Protein AF-A0A7R9TDY4-F1 (afdb_monomer_lite)

Secondary structure (DSSP, 8-state):
-PPP----STTHHHHHTTPPTT--------TT--TTS-------HHHHHHHHTT---EEE--TTS--EEE-SS-EEE------SS-----PPTT-S--------

Structure (mmCIF, N/CA/C/O backbone):
data_AF-A0A7R9TDY4-F1
#
_entry.id   AF-A0A7R9TDY4-F1
#
loop_
_atom_site.group_PDB
_atom_site.id
_atom_site.type_symbol
_atom_site.label_atom_id
_atom_site.label_alt_id
_atom_site.label_comp_id
_atom_site.label_asym_id
_atom_site.label_entity_id
_atom_site.label_seq_id
_atom_site.pdbx_PDB_ins_code
_atom_site.Cartn_x
_atom_site.Cartn_y
_atom_site.Cartn_z
_atom_site.occupancy
_atom_site.B_iso_or_equiv
_atom_site.auth_seq_id
_atom_site.auth_comp_id
_atom_site.auth_asym_id
_atom_site.auth_atom_id
_atom_site.pdbx_PDB_model_num
ATOM 1 N N . MET A 1 1 ? 42.251 5.691 -6.995 1.00 40.12 1 MET A N 1
ATOM 2 C CA . MET A 1 1 ? 41.737 4.316 -6.891 1.00 40.12 1 MET A CA 1
ATOM 3 C C . MET A 1 1 ? 40.236 4.487 -6.912 1.00 40.12 1 MET A C 1
ATOM 5 O O . MET A 1 1 ? 39.779 5.177 -6.013 1.00 40.12 1 MET A O 1
ATOM 9 N N . PRO A 1 2 ? 39.531 4.107 -7.989 1.00 44.31 2 PRO A N 1
ATOM 10 C CA . PRO A 1 2 ? 38.082 4.204 -7.994 1.00 44.31 2 PRO A CA 1
ATOM 11 C C . PRO A 1 2 ? 37.519 3.127 -7.070 1.00 44.31 2 PRO A C 1
ATOM 13 O O . PRO A 1 2 ? 38.104 2.052 -6.925 1.00 44.31 2 PRO A O 1
ATOM 16 N N . ASP A 1 3 ? 36.470 3.551 -6.395 1.00 46.59 3 ASP A N 1
ATOM 17 C CA . ASP A 1 3 ? 35.839 3.016 -5.207 1.00 46.59 3 ASP A CA 1
ATOM 18 C C . ASP A 1 3 ? 35.414 1.551 -5.364 1.00 46.59 3 ASP A C 1
ATOM 20 O O . ASP A 1 3 ? 34.916 1.145 -6.410 1.00 46.59 3 ASP A O 1
ATOM 24 N N . GLU A 1 4 ? 35.659 0.759 -4.319 1.00 56.12 4 GLU A N 1
ATOM 25 C CA . GLU A 1 4 ? 35.146 -0.603 -4.194 1.00 56.12 4 GLU A CA 1
ATOM 26 C C . GLU A 1 4 ? 33.617 -0.558 -4.293 1.00 56.12 4 GLU A C 1
ATOM 28 O O . GLU A 1 4 ? 32.974 0.164 -3.529 1.00 56.12 4 GLU A O 1
ATOM 33 N N . ASP A 1 5 ? 33.054 -1.307 -5.244 1.00 57.03 5 ASP A N 1
ATOM 34 C CA . ASP A 1 5 ? 31.615 -1.501 -5.401 1.00 57.03 5 ASP A CA 1
ATOM 35 C C . ASP A 1 5 ? 31.032 -2.025 -4.080 1.00 57.03 5 ASP A C 1
ATOM 37 O O . ASP A 1 5 ? 31.159 -3.202 -3.733 1.00 57.03 5 ASP A O 1
ATOM 41 N N . VAL A 1 6 ? 30.431 -1.122 -3.304 1.00 56.97 6 VAL A N 1
ATOM 42 C CA . VAL A 1 6 ? 29.668 -1.470 -2.108 1.00 56.97 6 VAL A CA 1
ATOM 43 C C . VAL A 1 6 ? 28.426 -2.205 -2.589 1.00 56.97 6 VAL A C 1
ATOM 45 O O . VAL A 1 6 ? 27.493 -1.598 -3.109 1.00 56.97 6 VAL A O 1
ATOM 48 N N . ASP A 1 7 ? 28.443 -3.527 -2.446 1.00 56.69 7 ASP A N 1
ATOM 49 C CA . ASP A 1 7 ? 27.292 -4.378 -2.713 1.00 56.69 7 ASP A CA 1
ATOM 50 C C . ASP A 1 7 ? 26.203 -4.127 -1.660 1.00 56.69 7 ASP A C 1
ATOM 52 O O . ASP A 1 7 ? 26.153 -4.795 -0.632 1.00 56.69 7 ASP A O 1
ATOM 56 N N . ASP A 1 8 ? 25.341 -3.139 -1.900 1.00 61.62 8 ASP A N 1
ATOM 57 C CA . ASP A 1 8 ? 24.190 -2.809 -1.041 1.00 61.62 8 ASP A CA 1
ATOM 58 C C . ASP A 1 8 ? 23.038 -3.835 -1.177 1.00 61.62 8 ASP A C 1
ATOM 60 O O . ASP A 1 8 ? 21.949 -3.651 -0.644 1.00 61.62 8 ASP A O 1
ATOM 64 N N . GLY A 1 9 ? 23.234 -4.934 -1.920 1.00 60.44 9 GLY A N 1
ATOM 65 C CA . GLY A 1 9 ? 22.218 -5.973 -2.134 1.00 60.44 9 GLY A CA 1
ATOM 66 C C . GLY A 1 9 ? 21.049 -5.546 -3.035 1.00 60.44 9 GLY A C 1
ATOM 67 O O . GLY A 1 9 ? 20.240 -6.381 -3.442 1.00 60.44 9 GLY A O 1
ATOM 68 N N . THR A 1 10 ? 20.975 -4.272 -3.420 1.00 60.66 10 THR A N 1
ATOM 69 C CA . THR A 1 10 ? 19.972 -3.707 -4.337 1.00 60.66 10 THR A CA 1
ATOM 70 C C . THR A 1 10 ? 20.242 -4.027 -5.812 1.00 60.66 10 THR A C 1
ATOM 72 O O . THR A 1 10 ? 19.330 -3.938 -6.631 1.00 60.66 10 THR A O 1
ATOM 75 N N . ASP A 1 11 ? 21.457 -4.464 -6.160 1.00 73.31 11 ASP A N 1
ATOM 76 C CA . ASP A 1 11 ? 21.877 -4.783 -7.537 1.00 73.31 11 ASP A CA 1
ATOM 77 C C . ASP A 1 11 ? 21.502 -6.213 -7.992 1.00 73.31 11 ASP A C 1
ATOM 79 O O . ASP A 1 11 ? 21.918 -6.716 -9.040 1.00 73.31 11 ASP A O 1
ATOM 83 N N . TRP A 1 12 ? 20.689 -6.919 -7.204 1.00 78.88 12 TRP A N 1
ATOM 84 C CA . TRP A 1 12 ? 20.318 -8.301 -7.506 1.00 78.88 12 TRP A CA 1
ATOM 85 C C . TRP A 1 12 ? 19.577 -8.437 -8.845 1.00 78.88 12 TRP A C 1
ATOM 87 O O . TRP A 1 12 ? 19.730 -9.460 -9.517 1.00 78.88 12 TRP A O 1
ATOM 97 N N . ILE A 1 13 ? 18.796 -7.425 -9.249 1.00 79.12 13 ILE A N 1
ATOM 98 C CA . ILE A 1 13 ? 18.034 -7.435 -10.508 1.00 79.12 13 ILE A CA 1
ATOM 99 C C . ILE A 1 13 ? 18.996 -7.542 -11.691 1.00 79.12 13 ILE A C 1
ATOM 101 O O . ILE A 1 13 ? 18.822 -8.421 -12.540 1.00 79.12 13 ILE A O 1
ATOM 105 N N . THR A 1 14 ? 20.024 -6.690 -11.702 1.00 80.31 14 THR A N 1
ATOM 106 C CA . THR A 1 14 ? 21.072 -6.629 -12.724 1.00 80.31 14 THR A CA 1
ATOM 107 C C . THR A 1 14 ? 21.813 -7.957 -12.813 1.00 80.31 14 THR A C 1
ATOM 109 O O . THR A 1 14 ? 21.914 -8.539 -13.891 1.00 80.31 14 THR A O 1
ATOM 112 N N . ARG A 1 15 ? 22.249 -8.495 -11.665 1.00 76.38 15 ARG A N 1
ATOM 113 C CA . ARG A 1 15 ? 22.996 -9.762 -11.598 1.00 76.38 15 ARG A CA 1
ATOM 114 C C . ARG A 1 15 ? 22.176 -10.966 -12.034 1.00 76.38 15 ARG A C 1
ATOM 116 O O . ARG A 1 15 ? 22.685 -11.831 -12.737 1.00 76.38 15 ARG A O 1
ATOM 123 N N . THR A 1 16 ? 20.914 -11.033 -11.619 1.00 77.75 16 THR A N 1
ATOM 124 C CA . THR A 1 16 ? 20.039 -12.176 -11.927 1.00 77.75 16 THR A CA 1
ATOM 125 C C . THR A 1 16 ? 19.749 -12.272 -13.422 1.00 77.75 16 THR A C 1
ATOM 127 O O . THR A 1 16 ? 19.591 -13.370 -13.950 1.00 77.75 16 THR A O 1
ATOM 130 N N . HIS A 1 17 ? 19.698 -11.131 -14.106 1.00 75.88 17 HIS A N 1
ATOM 131 C CA . HIS A 1 17 ? 19.347 -11.053 -15.522 1.00 75.88 17 HIS A CA 1
ATOM 132 C C . HIS A 1 17 ? 20.554 -10.779 -16.433 1.00 75.88 17 HIS A C 1
ATOM 134 O O . HIS A 1 17 ? 20.356 -10.574 -17.627 1.00 75.88 17 HIS A O 1
ATOM 140 N N . ASP A 1 18 ? 21.778 -10.804 -15.885 1.00 78.88 18 ASP A N 1
ATOM 141 C CA . ASP A 1 18 ? 23.043 -10.526 -16.589 1.00 78.88 18 ASP A CA 1
ATOM 142 C C . ASP A 1 18 ? 23.012 -9.198 -17.377 1.00 78.88 18 ASP A C 1
ATOM 144 O O . ASP A 1 18 ? 23.545 -9.091 -18.482 1.00 78.88 18 ASP A O 1
ATOM 148 N N . LEU A 1 19 ? 22.340 -8.183 -16.821 1.00 81.50 19 LEU A N 1
ATOM 149 C CA . LEU A 1 19 ? 22.182 -6.873 -17.455 1.00 81.50 19 LEU A CA 1
ATOM 150 C C . LEU A 1 19 ? 23.454 -6.039 -17.284 1.00 81.50 19 LEU A C 1
ATOM 152 O O . LEU A 1 19 ? 24.093 -6.060 -16.232 1.00 81.50 19 LEU A O 1
ATOM 156 N N . LYS A 1 20 ? 23.817 -5.261 -18.302 1.00 79.69 20 LYS A N 1
ATOM 157 C CA . LYS A 1 20 ? 24.902 -4.273 -18.202 1.00 79.69 20 LYS A CA 1
ATOM 158 C C . LYS A 1 20 ? 24.361 -2.906 -17.798 1.00 79.69 20 LYS A C 1
ATOM 160 O O . LYS A 1 20 ? 23.217 -2.566 -18.087 1.00 79.69 20 LYS A O 1
ATOM 165 N N . ASP A 1 21 ? 25.217 -2.088 -17.189 1.00 75.00 21 ASP A N 1
ATOM 166 C CA . ASP A 1 21 ? 24.881 -0.694 -16.890 1.00 75.00 21 ASP A CA 1
ATOM 167 C C . ASP A 1 21 ? 24.472 0.054 -18.175 1.00 75.00 21 ASP A C 1
ATOM 169 O O . ASP A 1 21 ? 25.191 0.042 -19.180 1.00 75.00 21 ASP A O 1
ATOM 173 N N . GLY A 1 22 ? 23.279 0.654 -18.158 1.00 76.12 22 GLY A N 1
ATOM 174 C CA . GLY A 1 22 ? 22.686 1.340 -19.310 1.00 76.12 22 GLY A CA 1
ATOM 175 C C . GLY A 1 22 ? 22.078 0.437 -20.395 1.00 76.12 22 GLY A C 1
ATOM 176 O O . GLY A 1 22 ? 21.708 0.949 -21.453 1.00 76.12 22 GLY A O 1
ATOM 177 N N . GLU A 1 23 ? 21.969 -0.876 -20.173 1.00 81.12 23 GLU A N 1
ATOM 178 C CA . GLU A 1 23 ? 21.296 -1.799 -21.095 1.00 81.12 23 GLU A CA 1
ATOM 179 C C . GLU A 1 23 ? 19.767 -1.659 -21.023 1.00 81.12 23 GLU A C 1
ATOM 181 O O . GLU A 1 23 ? 19.164 -1.683 -19.950 1.00 81.12 23 GLU A O 1
ATOM 186 N N . GLU A 1 24 ? 19.119 -1.517 -22.181 1.00 81.31 24 GLU A N 1
ATOM 187 C CA . GLU A 1 24 ? 17.659 -1.485 -22.266 1.00 81.31 24 GLU A CA 1
ATOM 188 C C . GLU A 1 24 ? 17.094 -2.908 -22.156 1.00 81.31 24 GLU A C 1
ATOM 190 O O . GLU A 1 24 ? 17.365 -3.765 -22.999 1.00 81.31 24 GLU A O 1
ATOM 195 N N . ALA A 1 25 ? 16.258 -3.148 -21.147 1.00 77.88 25 ALA A N 1
ATOM 196 C CA . ALA A 1 25 ? 15.555 -4.412 -20.958 1.00 77.88 25 ALA A CA 1
ATOM 197 C C . ALA A 1 25 ? 14.047 -4.244 -21.196 1.00 77.88 25 ALA A C 1
ATOM 199 O O . ALA A 1 25 ? 13.435 -3.259 -20.783 1.00 77.88 25 ALA A O 1
ATOM 200 N N . ASN A 1 26 ? 13.428 -5.239 -21.836 1.00 80.56 26 ASN A N 1
ATOM 201 C CA . ASN A 1 26 ? 11.977 -5.285 -22.003 1.00 80.56 26 ASN A CA 1
ATOM 202 C C . ASN A 1 26 ? 11.332 -6.051 -20.848 1.00 80.56 26 ASN A C 1
ATOM 204 O O . ASN A 1 26 ? 11.658 -7.211 -20.605 1.00 80.56 26 ASN A O 1
ATOM 208 N N . LEU A 1 27 ? 10.352 -5.427 -20.196 1.00 78.25 27 LEU A N 1
ATOM 209 C CA . LEU A 1 27 ? 9.516 -6.091 -19.202 1.00 78.25 27 LEU A CA 1
ATOM 210 C C . LEU A 1 27 ? 8.429 -6.901 -19.915 1.00 78.25 27 LEU A C 1
ATOM 212 O O . LEU A 1 27 ? 7.578 -6.344 -20.612 1.00 78.25 27 LEU A O 1
ATOM 216 N N . VAL A 1 28 ? 8.457 -8.221 -19.733 1.00 79.81 28 VAL A N 1
ATOM 217 C CA . VAL A 1 28 ? 7.438 -9.141 -20.247 1.00 79.81 28 VAL A CA 1
ATOM 218 C C . VAL A 1 28 ? 6.700 -9.788 -19.086 1.00 79.81 28 VAL A C 1
ATOM 220 O O . VAL A 1 28 ? 7.307 -10.247 -18.123 1.00 79.81 28 VAL A O 1
ATOM 223 N N . LEU A 1 29 ? 5.373 -9.820 -19.174 1.00 75.50 29 LEU A N 1
ATOM 224 C CA . LEU A 1 29 ? 4.553 -10.501 -18.181 1.00 75.50 29 LEU A CA 1
ATOM 225 C C . LEU A 1 29 ? 4.635 -12.010 -18.426 1.00 75.50 29 LEU A C 1
ATOM 227 O O . LEU A 1 29 ? 4.444 -12.472 -19.554 1.00 75.50 29 LEU A O 1
ATOM 231 N N . GLY A 1 30 ? 4.923 -12.772 -17.371 1.00 74.81 30 GLY A N 1
ATOM 232 C CA . GLY A 1 30 ? 4.865 -14.230 -17.414 1.00 74.81 30 GLY A CA 1
ATOM 233 C C . GLY A 1 30 ? 3.449 -14.717 -17.730 1.00 74.81 30 GLY A C 1
ATOM 234 O O . GLY A 1 30 ? 2.467 -14.031 -17.455 1.00 74.81 30 GLY A O 1
ATOM 2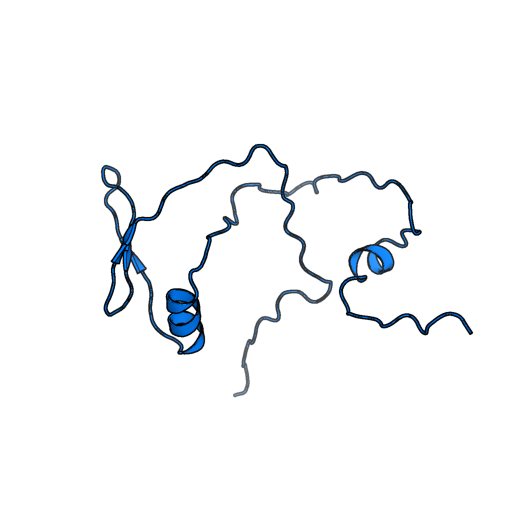35 N N . ALA A 1 31 ? 3.329 -15.921 -18.291 1.00 71.69 31 ALA A N 1
ATOM 236 C CA . ALA A 1 31 ? 2.054 -16.465 -18.770 1.00 71.69 31 ALA A CA 1
ATOM 237 C C . ALA A 1 31 ? 0.959 -16.620 -17.687 1.00 71.69 31 ALA A C 1
ATOM 239 O O . ALA A 1 31 ? -0.197 -16.828 -18.038 1.00 71.69 31 ALA A O 1
ATOM 240 N N . GLY A 1 32 ? 1.314 -16.519 -16.402 1.00 69.31 32 GLY A N 1
ATOM 241 C CA . GLY A 1 32 ? 0.395 -16.576 -15.261 1.00 69.31 32 GLY A CA 1
ATOM 242 C C . GLY A 1 32 ? 0.367 -15.305 -14.411 1.00 69.31 32 GLY A C 1
ATOM 243 O O . GLY A 1 32 ? 0.040 -15.388 -13.238 1.00 69.31 32 GLY A O 1
ATOM 244 N N . PHE A 1 33 ? 0.771 -14.150 -14.948 1.00 68.81 33 PHE A N 1
ATOM 245 C CA . PHE A 1 33 ? 0.767 -12.908 -14.175 1.00 68.81 33 PHE A CA 1
ATOM 246 C C . PHE A 1 33 ? -0.661 -12.397 -13.925 1.00 68.81 33 PHE A C 1
ATOM 248 O O . PHE A 1 33 ? -1.350 -11.997 -14.869 1.00 68.81 33 PHE A O 1
ATOM 255 N N . GLU A 1 34 ? -1.067 -12.346 -12.656 1.00 67.12 34 GLU A N 1
ATOM 256 C CA . GLU A 1 34 ? -2.326 -11.746 -12.206 1.00 67.12 34 GLU A CA 1
ATOM 257 C C . GLU A 1 34 ? -2.055 -10.378 -11.561 1.00 67.12 34 GLU A C 1
ATOM 259 O O . GLU A 1 34 ? -1.182 -10.228 -10.711 1.00 67.12 34 GLU A O 1
ATOM 264 N N . ARG A 1 35 ? -2.776 -9.338 -12.000 1.00 64.31 35 ARG A N 1
ATOM 265 C CA . ARG A 1 35 ? -2.525 -7.940 -11.586 1.00 64.31 35 ARG A CA 1
ATOM 266 C C . ARG A 1 35 ? -3.092 -7.564 -10.218 1.00 64.31 35 ARG A C 1
ATOM 268 O O . ARG A 1 35 ? -2.812 -6.466 -9.753 1.00 64.31 35 ARG A O 1
ATOM 275 N N . GLU A 1 36 ? -3.921 -8.415 -9.626 1.00 65.31 36 GLU A N 1
ATOM 276 C CA . GLU A 1 36 ? -4.842 -8.025 -8.550 1.00 65.31 36 GLU A CA 1
ATOM 277 C C . GLU A 1 36 ? -4.593 -8.776 -7.235 1.00 65.31 36 GLU A C 1
ATOM 279 O O . GLU A 1 36 ? -5.404 -8.691 -6.320 1.00 65.31 36 GLU A O 1
ATOM 284 N N . GLU A 1 37 ? -3.478 -9.499 -7.119 1.00 69.75 37 GLU A N 1
ATOM 285 C CA . GLU A 1 37 ? -3.182 -10.284 -5.914 1.00 69.75 37 GLU A CA 1
ATOM 286 C C . GLU A 1 37 ? -2.625 -9.426 -4.764 1.00 69.75 37 GLU A C 1
ATOM 288 O O . GLU A 1 37 ? -2.832 -9.742 -3.595 1.00 69.75 37 GLU A O 1
ATOM 293 N N . VAL A 1 38 ? -1.955 -8.311 -5.082 1.00 76.62 38 VAL A N 1
ATOM 294 C CA . VAL A 1 38 ? -1.263 -7.470 -4.095 1.00 76.62 38 VAL A CA 1
ATOM 295 C C . VAL A 1 38 ? -1.598 -5.996 -4.309 1.00 76.62 38 VAL A C 1
ATOM 297 O O . VAL A 1 38 ? -1.454 -5.466 -5.411 1.00 76.62 38 VAL A O 1
ATOM 300 N N . GLU A 1 39 ? -1.986 -5.309 -3.234 1.00 82.12 39 GLU A N 1
ATOM 301 C CA . GLU A 1 39 ? -2.166 -3.855 -3.208 1.00 82.12 39 GLU A CA 1
ATOM 302 C C . GLU A 1 39 ? -1.188 -3.209 -2.220 1.00 82.12 39 GLU A C 1
ATOM 304 O O . GLU A 1 39 ? -0.894 -3.752 -1.156 1.00 82.12 39 GLU A O 1
ATOM 309 N N . LEU A 1 40 ? -0.677 -2.028 -2.575 1.00 86.44 40 LEU A N 1
ATOM 310 C CA . LEU A 1 40 ? 0.188 -1.242 -1.699 1.00 86.44 40 LEU A CA 1
ATOM 311 C C . LEU A 1 40 ? -0.646 -0.310 -0.829 1.00 86.44 40 LEU A C 1
ATOM 313 O O . LEU A 1 40 ? -1.537 0.387 -1.318 1.00 86.44 40 LEU A O 1
ATOM 317 N N . MET A 1 41 ? -0.297 -0.250 0.452 1.00 88.31 41 MET A N 1
ATOM 318 C CA . MET A 1 41 ? -0.903 0.656 1.416 1.00 88.31 41 MET A CA 1
ATOM 319 C C . MET A 1 41 ? 0.159 1.566 2.017 1.00 88.31 41 MET A C 1
ATOM 321 O O . MET A 1 41 ? 1.218 1.109 2.441 1.00 88.31 41 MET A O 1
ATOM 325 N N . GLU A 1 42 ? -0.138 2.862 2.070 1.00 89.50 42 GLU A N 1
ATOM 326 C CA . GLU A 1 42 ? 0.669 3.801 2.839 1.00 89.50 42 GLU A CA 1
ATOM 327 C C . GLU A 1 42 ? 0.491 3.516 4.330 1.00 89.50 42 GLU A C 1
ATOM 329 O O . GLU A 1 42 ? -0.635 3.455 4.830 1.00 89.50 42 GLU A O 1
ATOM 334 N N . LEU A 1 43 ? 1.610 3.357 5.033 1.00 89.44 43 LEU A N 1
ATOM 335 C CA . LEU A 1 43 ? 1.619 3.023 6.444 1.00 89.44 43 LEU A CA 1
ATOM 336 C C . LEU A 1 43 ? 2.265 4.161 7.260 1.00 89.44 43 LEU A C 1
ATOM 338 O O . LEU A 1 43 ? 3.483 4.343 7.213 1.00 89.44 43 LEU A O 1
ATOM 342 N N . PRO A 1 44 ? 1.470 4.947 8.005 1.00 89.50 44 PRO A N 1
ATOM 343 C CA . PRO A 1 44 ? 1.962 5.937 8.952 1.00 89.50 44 PRO A CA 1
ATOM 344 C C . PRO A 1 44 ? 2.877 5.319 10.026 1.00 89.50 44 PRO A C 1
ATOM 346 O O . PRO A 1 44 ? 2.664 4.166 10.413 1.00 89.50 44 PRO A O 1
ATOM 349 N N . PRO A 1 45 ? 3.831 6.083 10.592 1.00 90.12 45 PRO A N 1
ATOM 350 C CA . PRO A 1 45 ? 4.766 5.580 11.604 1.00 90.12 45 PRO A CA 1
ATOM 351 C C . PRO A 1 45 ? 4.087 4.958 12.828 1.00 90.12 45 PRO A C 1
ATOM 353 O O . PRO A 1 45 ? 4.592 4.003 13.408 1.00 90.12 45 PRO A O 1
ATOM 356 N N . GLU A 1 46 ? 2.926 5.473 13.230 1.00 88.94 46 GLU A N 1
ATOM 357 C CA . GLU A 1 46 ? 2.184 4.913 14.355 1.00 88.94 46 GLU A CA 1
ATOM 358 C C . GLU A 1 46 ? 1.520 3.567 14.044 1.00 88.94 46 GLU A C 1
ATOM 360 O O . GLU A 1 46 ? 1.302 2.786 14.964 1.00 88.94 46 GLU A O 1
ATOM 365 N N . LEU A 1 47 ? 1.195 3.296 12.776 1.00 89.25 47 LEU A N 1
ATOM 366 C CA . LEU A 1 47 ? 0.716 1.984 12.343 1.00 89.25 47 LEU A CA 1
ATOM 367 C C . LEU A 1 47 ? 1.887 1.010 12.184 1.00 89.25 47 LEU A C 1
ATOM 369 O O . LEU A 1 47 ? 1.728 -0.165 12.501 1.00 89.25 47 LEU A O 1
ATOM 373 N N . LEU A 1 48 ? 3.067 1.503 11.788 1.00 90.00 48 LEU A N 1
ATOM 374 C CA . LEU A 1 48 ? 4.292 0.699 11.736 1.00 90.00 48 LEU A CA 1
ATOM 375 C C . LEU A 1 48 ? 4.648 0.150 13.112 1.00 90.00 48 LEU A C 1
ATOM 377 O O . LEU A 1 48 ? 4.796 -1.056 13.261 1.00 90.00 48 LEU A O 1
ATOM 381 N N . ALA A 1 49 ? 4.665 1.024 14.120 1.00 89.50 49 ALA A N 1
ATOM 382 C CA . ALA A 1 49 ? 4.937 0.627 15.496 1.00 89.50 49 ALA A CA 1
ATOM 383 C C . ALA A 1 49 ? 3.956 -0.449 15.994 1.00 89.50 49 ALA A C 1
ATOM 385 O O . ALA A 1 49 ? 4.362 -1.380 16.676 1.00 89.50 49 ALA A O 1
ATOM 386 N N . VAL A 1 50 ? 2.672 -0.368 15.615 1.00 88.25 50 VAL A N 1
ATOM 387 C CA . VAL A 1 50 ? 1.681 -1.396 15.976 1.00 88.25 50 VAL A CA 1
ATOM 388 C C . VAL A 1 50 ? 2.019 -2.743 15.337 1.00 88.25 50 VAL A C 1
ATOM 390 O O . VAL A 1 50 ? 1.919 -3.752 16.026 1.00 88.25 50 VAL A O 1
ATOM 393 N N . ILE A 1 51 ? 2.434 -2.780 14.066 1.00 88.81 51 ILE A N 1
ATOM 394 C CA . ILE A 1 51 ? 2.856 -4.028 13.405 1.00 88.81 51 ILE A CA 1
ATOM 395 C C . ILE A 1 51 ? 4.107 -4.597 14.079 1.00 88.81 51 ILE A C 1
ATOM 397 O O . ILE A 1 51 ? 4.139 -5.781 14.403 1.00 88.81 51 ILE A O 1
ATOM 401 N N . GLU A 1 52 ? 5.118 -3.759 14.309 1.00 90.25 52 GLU A N 1
ATOM 402 C CA . GLU A 1 52 ? 6.394 -4.168 14.910 1.00 90.25 52 GLU A CA 1
ATOM 403 C C . GLU A 1 52 ? 6.222 -4.694 16.344 1.00 90.25 52 GLU A C 1
ATOM 405 O O . GLU A 1 52 ? 6.929 -5.607 16.765 1.00 90.25 52 GLU A O 1
ATOM 410 N N . GLU A 1 53 ? 5.253 -4.162 17.091 1.00 90.75 53 GLU A N 1
ATOM 411 C CA . GLU A 1 53 ? 4.881 -4.642 18.427 1.00 90.75 53 GLU A CA 1
ATOM 412 C C . GLU A 1 53 ? 4.025 -5.928 18.402 1.00 90.75 53 GLU A C 1
ATOM 414 O O . GLU A 1 53 ? 3.686 -6.457 19.464 1.00 90.75 53 GLU A O 1
ATOM 419 N N . GLY A 1 54 ? 3.658 -6.437 17.219 1.00 87.06 54 GLY A N 1
ATOM 420 C CA . GLY A 1 54 ? 2.778 -7.601 17.055 1.00 87.06 54 GLY A CA 1
ATOM 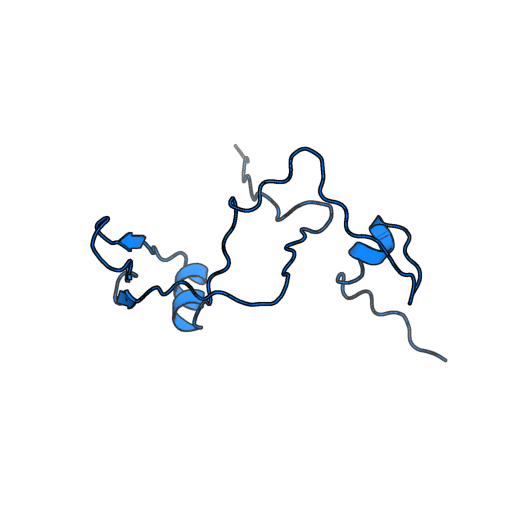421 C C . GLY A 1 54 ? 1.303 -7.298 17.345 1.00 87.06 54 GLY A C 1
ATOM 422 O O . GLY A 1 54 ? 0.539 -8.179 17.741 1.00 87.06 54 GLY A O 1
ATOM 423 N N . GLY A 1 55 ? 0.899 -6.037 17.214 1.00 85.06 55 GLY A N 1
ATOM 424 C CA . GLY A 1 55 ? -0.464 -5.581 17.442 1.00 85.06 55 GLY A CA 1
ATOM 425 C C . GLY A 1 55 ? -1.422 -5.952 16.308 1.00 85.06 55 GLY A C 1
ATOM 426 O O . GLY A 1 55 ? -1.072 -5.974 15.132 1.00 85.06 55 GLY A O 1
ATOM 427 N N . GLU A 1 56 ? -2.680 -6.201 16.668 1.00 88.12 56 GLU A N 1
ATOM 428 C CA . GLU A 1 56 ? -3.722 -6.558 15.706 1.00 88.12 56 GLU A CA 1
ATOM 429 C C . GLU A 1 56 ? -4.315 -5.329 15.006 1.00 88.12 56 GLU A C 1
ATOM 431 O O . GLU A 1 56 ? -4.609 -4.295 15.625 1.00 88.12 56 GLU A O 1
ATOM 436 N N . MET A 1 57 ? -4.573 -5.483 13.707 1.00 89.06 57 MET A N 1
ATOM 437 C CA . MET A 1 57 ? -5.290 -4.509 12.893 1.00 89.06 57 MET A CA 1
ATOM 438 C C . MET A 1 57 ? -6.330 -5.209 12.030 1.00 89.06 57 MET A C 1
ATOM 440 O O . MET A 1 57 ? -6.096 -6.301 11.518 1.00 89.06 57 MET A O 1
ATOM 444 N N . ALA A 1 58 ? -7.487 -4.577 11.861 1.00 90.88 58 ALA A N 1
ATOM 445 C CA . ALA A 1 58 ? -8.588 -5.154 11.106 1.00 90.88 58 ALA A CA 1
ATOM 446 C C . ALA A 1 58 ? -9.240 -4.119 10.196 1.00 90.88 58 ALA A C 1
ATOM 448 O O . ALA A 1 58 ? -9.598 -3.025 10.642 1.00 90.88 58 ALA A O 1
ATOM 449 N N . PHE A 1 59 ? -9.462 -4.505 8.941 1.00 91.06 59 PHE A N 1
ATOM 450 C CA . PHE A 1 59 ? -10.345 -3.772 8.045 1.00 91.06 59 PHE A CA 1
ATOM 451 C C . PHE A 1 59 ? -11.799 -4.024 8.431 1.00 91.06 59 PHE A C 1
ATOM 453 O O . PHE A 1 59 ? -12.220 -5.165 8.632 1.00 91.06 59 PHE A O 1
ATOM 460 N N . LYS A 1 60 ? -12.573 -2.949 8.543 1.00 91.12 60 LYS A N 1
ATOM 461 C CA . LYS A 1 60 ? -14.004 -2.989 8.837 1.00 91.12 60 LYS A CA 1
ATOM 462 C C . LYS A 1 60 ? -14.736 -2.108 7.837 1.00 91.12 60 LYS A C 1
ATOM 464 O O . LYS A 1 60 ? -14.277 -1.016 7.530 1.00 91.12 60 LYS A O 1
ATOM 469 N N . GLY A 1 61 ? -15.874 -2.576 7.351 1.00 87.50 61 GLY A N 1
ATOM 470 C CA . GLY A 1 61 ? -16.730 -1.828 6.437 1.00 87.50 61 GLY A CA 1
ATOM 471 C C . GLY A 1 61 ? -17.802 -2.736 5.850 1.00 87.50 61 GLY A C 1
ATOM 472 O O . GLY A 1 61 ? -17.549 -3.920 5.610 1.00 87.50 61 GLY A O 1
ATOM 473 N N . ALA A 1 62 ? -19.006 -2.202 5.670 1.00 86.19 62 ALA A N 1
ATOM 474 C CA . ALA A 1 62 ? -20.054 -2.855 4.894 1.00 86.19 62 ALA A CA 1
ATOM 475 C C . ALA A 1 62 ? -19.831 -2.632 3.379 1.00 86.19 62 ALA A C 1
ATOM 477 O O . ALA A 1 62 ? -19.091 -1.725 3.005 1.00 86.19 62 ALA A O 1
ATOM 478 N N . PRO A 1 63 ? -20.4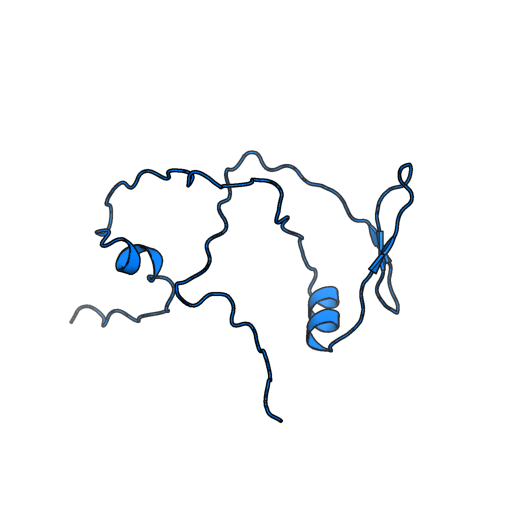65 -3.419 2.486 1.00 83.56 63 PRO A N 1
ATOM 479 C CA . PRO A 1 63 ? -20.333 -3.248 1.030 1.00 83.56 63 PRO A CA 1
ATOM 480 C C . PRO A 1 63 ? -20.723 -1.853 0.513 1.00 83.56 63 PRO A C 1
ATOM 482 O O . PRO A 1 63 ? -20.308 -1.450 -0.571 1.00 83.56 63 PRO A O 1
ATOM 485 N N . ASP A 1 64 ? -21.561 -1.151 1.268 1.00 85.31 64 ASP A N 1
ATOM 486 C CA . ASP A 1 64 ? -22.102 0.178 1.003 1.00 85.31 64 ASP A CA 1
ATOM 487 C C . ASP A 1 64 ? -21.462 1.288 1.859 1.00 85.31 64 ASP A C 1
ATOM 489 O O . ASP A 1 64 ? -21.853 2.451 1.748 1.00 85.31 64 ASP A O 1
ATOM 493 N N . GLU A 1 65 ? -20.460 0.954 2.674 1.00 85.06 65 GLU A N 1
ATOM 494 C CA . GLU A 1 65 ? -19.738 1.892 3.536 1.00 85.06 65 GLU A CA 1
ATOM 495 C C . GLU A 1 65 ? -18.261 2.010 3.130 1.00 85.06 65 GLU A C 1
ATOM 497 O O . GLU A 1 65 ? -17.683 1.123 2.502 1.00 85.06 65 GLU A O 1
ATOM 502 N N . GLU A 1 66 ? -17.622 3.123 3.500 1.00 83.50 66 GLU A N 1
ATOM 503 C CA . GLU A 1 66 ? -16.173 3.264 3.340 1.00 83.50 66 GLU A CA 1
ATOM 504 C C . GLU A 1 66 ? -15.440 2.315 4.296 1.00 83.50 66 GLU A C 1
ATOM 506 O O . GLU A 1 66 ? -15.746 2.244 5.489 1.00 83.50 66 GLU A O 1
ATOM 511 N N . ALA A 1 67 ? -14.439 1.604 3.776 1.00 89.69 67 ALA A N 1
ATOM 512 C CA . ALA A 1 67 ? -13.594 0.748 4.592 1.00 89.69 67 ALA A CA 1
ATOM 513 C C . ALA A 1 67 ? -12.729 1.587 5.546 1.00 89.69 67 ALA A C 1
ATOM 515 O O . ALA A 1 67 ? -12.121 2.593 5.169 1.00 89.69 67 ALA A O 1
ATOM 516 N N . VAL A 1 68 ? -12.631 1.132 6.790 1.00 92.19 68 VAL A N 1
ATOM 517 C CA . VAL A 1 68 ? -11.764 1.705 7.817 1.00 92.19 68 VAL A CA 1
ATOM 518 C C . VAL A 1 68 ? -10.797 0.653 8.339 1.00 92.19 68 VAL A C 1
ATOM 520 O O . VAL A 1 68 ? -11.141 -0.521 8.465 1.00 92.19 68 VAL A O 1
ATOM 523 N N . LEU A 1 69 ? -9.585 1.078 8.671 1.00 91.69 69 LEU A N 1
ATOM 524 C CA . LEU A 1 69 ? -8.594 0.260 9.351 1.00 91.69 69 LEU A CA 1
ATOM 525 C C . LEU A 1 69 ? -8.655 0.573 10.845 1.00 91.69 69 LEU A C 1
ATOM 527 O O . LEU A 1 69 ? -8.409 1.703 11.271 1.00 91.69 69 LEU A O 1
ATOM 531 N N . CYS A 1 70 ? -9.005 -0.418 11.654 1.00 91.44 70 CYS A N 1
ATOM 532 C CA . CYS A 1 70 ? -9.039 -0.290 13.104 1.00 91.44 70 CYS A CA 1
ATOM 533 C C . CYS A 1 70 ? -7.815 -0.961 13.720 1.00 91.44 70 CYS A C 1
ATOM 535 O O . CYS A 1 70 ? -7.565 -2.136 13.464 1.00 91.44 70 CYS A O 1
ATOM 537 N N . THR A 1 71 ? -7.125 -0.239 14.595 1.00 89.69 71 THR A N 1
ATOM 538 C CA . THR A 1 71 ? -6.209 -0.821 15.583 1.00 89.69 71 THR A CA 1
ATOM 539 C C . THR A 1 71 ? -6.949 -0.997 16.912 1.00 89.69 71 THR A C 1
ATOM 541 O O . THR A 1 71 ? -8.149 -0.714 17.005 1.00 89.69 71 THR A O 1
ATOM 544 N N . ARG A 1 72 ? -6.252 -1.433 17.969 1.00 87.50 72 ARG A N 1
ATOM 545 C CA . ARG A 1 72 ? -6.832 -1.535 19.320 1.00 87.50 72 ARG A CA 1
ATOM 546 C C . ARG A 1 72 ? -7.436 -0.214 19.814 1.00 87.50 72 ARG A C 1
ATOM 548 O O . ARG A 1 72 ? -8.480 -0.224 20.458 1.00 87.50 72 ARG A O 1
ATOM 555 N N . ASP A 1 73 ? -6.784 0.903 19.495 1.00 85.94 73 ASP A N 1
ATOM 556 C CA . ASP A 1 73 ? -7.052 2.198 20.130 1.00 85.94 73 ASP A CA 1
ATOM 557 C C . ASP A 1 73 ? -7.459 3.304 19.133 1.00 85.94 73 ASP A C 1
ATOM 559 O O . ASP A 1 73 ? -7.890 4.383 19.549 1.00 85.94 73 ASP A O 1
ATOM 563 N N . LYS A 1 74 ? -7.330 3.078 17.816 1.00 87.81 74 LYS A N 1
ATOM 564 C CA . LYS A 1 74 ? -7.581 4.091 16.775 1.00 87.81 74 LYS A CA 1
ATOM 565 C C . LYS A 1 74 ? -8.292 3.511 15.554 1.00 87.81 74 LYS A C 1
ATOM 567 O O . LYS A 1 74 ? -8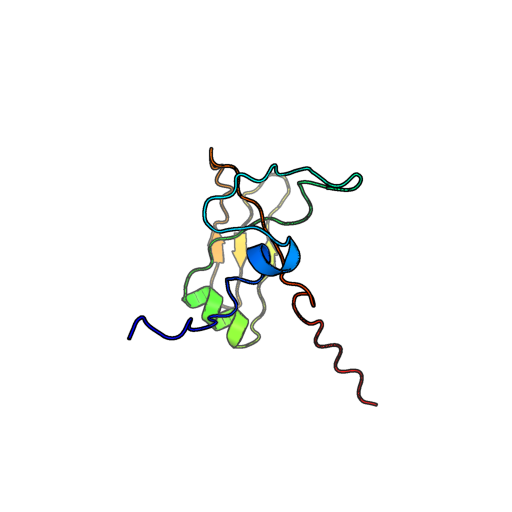.258 2.315 15.291 1.00 87.81 74 LYS A O 1
ATOM 572 N N . THR A 1 75 ? -8.953 4.384 14.798 1.00 91.56 75 THR A N 1
ATOM 573 C CA . THR A 1 75 ? -9.617 4.048 13.531 1.00 91.56 75 THR A CA 1
ATOM 574 C C . THR A 1 75 ? -9.162 5.020 12.453 1.00 91.56 75 THR A C 1
ATOM 576 O O . THR A 1 75 ? -9.180 6.232 12.665 1.00 91.56 75 THR A O 1
ATOM 579 N N . TYR A 1 76 ? -8.756 4.474 11.313 1.00 89.94 76 TYR A N 1
ATOM 580 C CA . TYR A 1 76 ? -8.194 5.187 10.174 1.00 89.94 76 TYR A CA 1
ATOM 581 C C . TYR A 1 76 ? -9.109 4.996 8.969 1.00 89.94 76 TYR A C 1
ATOM 583 O O . TYR A 1 76 ? -9.532 3.880 8.681 1.00 89.94 76 TYR A O 1
ATOM 591 N N . ALA A 1 77 ? -9.422 6.079 8.262 1.00 89.44 77 ALA A N 1
ATOM 592 C CA . ALA A 1 77 ? -10.142 5.984 6.998 1.00 89.44 77 ALA A CA 1
ATOM 593 C C . ALA A 1 77 ? -9.199 5.451 5.914 1.00 89.44 77 ALA A C 1
ATOM 595 O O . ALA A 1 77 ? -8.080 5.948 5.777 1.00 89.44 77 ALA A O 1
ATOM 596 N N . VAL A 1 78 ? -9.650 4.461 5.145 1.00 89.81 78 VAL A N 1
ATOM 597 C CA . VAL A 1 78 ? -8.867 3.874 4.055 1.00 89.81 78 VAL A CA 1
ATOM 598 C C . VAL A 1 78 ? -9.409 4.417 2.745 1.00 89.81 78 VAL A C 1
ATOM 600 O O . VAL A 1 78 ? -10.606 4.349 2.479 1.00 89.81 78 VAL A O 1
ATOM 603 N N . LYS A 1 79 ? -8.524 4.958 1.909 1.00 88.31 79 LYS A N 1
ATOM 604 C CA . LYS A 1 79 ? -8.899 5.509 0.609 1.00 88.31 79 LYS A CA 1
ATOM 605 C C . LYS A 1 79 ? -8.051 4.888 -0.485 1.00 88.31 79 LYS A C 1
ATOM 607 O O . LYS A 1 79 ? -6.827 4.959 -0.439 1.00 88.31 79 LYS A O 1
ATOM 612 N N . ARG A 1 80 ? -8.714 4.357 -1.512 1.00 86.38 80 ARG A N 1
ATOM 613 C CA . ARG A 1 80 ? -8.043 3.921 -2.737 1.00 86.38 80 ARG A CA 1
ATOM 614 C C . ARG A 1 80 ? -7.560 5.148 -3.508 1.00 86.38 80 ARG A C 1
ATOM 616 O O . ARG A 1 80 ? -8.337 6.065 -3.783 1.00 86.38 80 ARG A O 1
ATOM 623 N N . VAL A 1 81 ? -6.277 5.160 -3.845 1.00 86.62 81 VAL A N 1
ATOM 624 C CA . VAL A 1 81 ? -5.656 6.203 -4.662 1.00 86.62 81 VAL A CA 1
ATOM 625 C C . VAL A 1 81 ? -5.126 5.551 -5.927 1.00 86.62 81 VAL A C 1
ATOM 627 O O . VAL A 1 81 ? -4.376 4.583 -5.865 1.00 86.62 81 VAL A O 1
ATOM 630 N N . GLU A 1 82 ? -5.526 6.077 -7.079 1.00 83.31 82 GLU A N 1
ATOM 631 C CA . GLU A 1 82 ? -5.017 5.627 -8.370 1.00 83.31 82 GLU A CA 1
ATOM 632 C C . GLU A 1 82 ? -3.801 6.468 -8.760 1.00 83.31 82 GLU A C 1
ATOM 634 O O . GLU A 1 82 ? -3.814 7.697 -8.647 1.00 83.31 82 GLU A O 1
ATOM 639 N N . THR A 1 83 ? -2.746 5.810 -9.231 1.00 80.94 83 THR A N 1
ATOM 640 C CA . THR A 1 83 ? -1.560 6.477 -9.772 1.00 80.94 83 THR A CA 1
ATOM 641 C C . THR A 1 83 ? -1.512 6.269 -11.285 1.00 80.94 83 THR A C 1
ATOM 643 O O . THR A 1 83 ? -1.930 5.238 -11.803 1.00 80.94 83 THR A O 1
ATOM 646 N N . SER A 1 84 ? -1.025 7.265 -12.031 1.00 81.88 84 SER A N 1
ATOM 647 C CA . SER A 1 84 ? -0.859 7.146 -13.492 1.00 81.88 84 SER A CA 1
ATOM 648 C C . SER A 1 84 ? 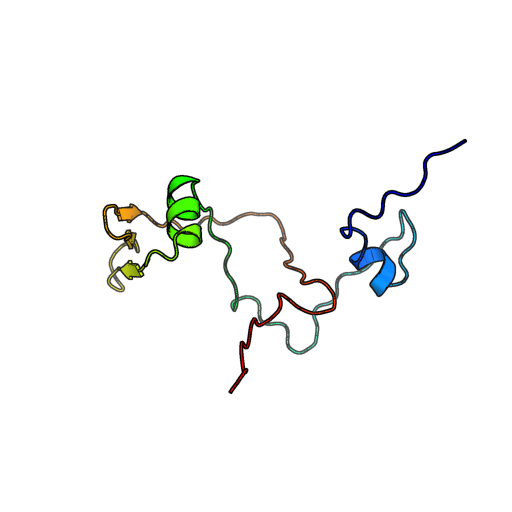0.445 6.446 -13.893 1.00 81.88 84 SER A C 1
ATOM 650 O O . SER A 1 84 ? 0.718 6.273 -15.080 1.00 81.88 84 SER A O 1
ATOM 652 N N . ASN A 1 85 ? 1.265 6.069 -12.913 1.00 82.38 85 ASN A N 1
ATOM 653 C CA . ASN A 1 85 ? 2.558 5.440 -13.119 1.00 82.38 85 ASN A CA 1
ATOM 654 C C . ASN A 1 85 ? 2.394 3.921 -13.104 1.00 82.38 85 ASN A C 1
ATOM 656 O O . ASN A 1 85 ? 1.612 3.372 -12.336 1.00 82.38 85 ASN A O 1
ATOM 660 N N . THR A 1 86 ? 3.174 3.229 -13.930 1.00 78.25 86 THR A N 1
ATOM 661 C CA . THR A 1 86 ? 3.299 1.774 -13.815 1.00 78.25 86 THR A CA 1
ATOM 662 C C . THR A 1 86 ? 4.282 1.465 -12.692 1.00 78.25 86 THR A C 1
ATOM 664 O O . THR A 1 86 ? 5.443 1.862 -12.770 1.00 78.25 86 THR A O 1
ATOM 667 N N . LEU A 1 87 ? 3.810 0.783 -11.651 1.00 79.00 87 LEU A N 1
ATOM 668 C CA . LEU A 1 87 ? 4.631 0.258 -10.563 1.00 79.00 87 LEU A CA 1
ATOM 669 C C . LEU A 1 87 ? 4.715 -1.261 -10.708 1.00 79.00 87 LEU A C 1
ATOM 671 O O . LEU A 1 87 ? 3.705 -1.914 -10.966 1.00 79.00 87 LEU A O 1
ATOM 675 N N . LEU A 1 88 ? 5.919 -1.809 -10.554 1.00 79.50 88 LEU A N 1
ATOM 676 C CA . LEU A 1 88 ? 6.172 -3.245 -10.583 1.00 79.50 88 LEU A CA 1
ATOM 677 C C . LEU A 1 88 ? 6.817 -3.646 -9.259 1.00 79.50 88 LEU A C 1
ATOM 679 O O . LEU A 1 88 ? 7.875 -3.128 -8.907 1.00 79.50 88 LEU A O 1
ATOM 683 N N . LEU A 1 89 ? 6.166 -4.555 -8.535 1.00 79.31 89 LEU A N 1
ATOM 684 C CA . LEU A 1 89 ? 6.720 -5.162 -7.332 1.00 79.31 89 LEU A CA 1
ATOM 685 C C . LEU A 1 89 ? 7.555 -6.374 -7.731 1.00 79.31 89 LEU A C 1
ATOM 687 O O . LEU A 1 89 ? 7.091 -7.235 -8.475 1.00 79.31 89 LEU A O 1
ATOM 691 N N . LEU A 1 90 ? 8.795 -6.409 -7.253 1.00 77.50 90 LEU A N 1
ATOM 692 C CA . LEU A 1 90 ? 9.754 -7.474 -7.515 1.00 77.50 90 LEU A CA 1
ATOM 693 C C . LEU A 1 90 ? 10.270 -7.996 -6.179 1.00 77.50 90 LEU A C 1
ATOM 695 O O . LEU A 1 90 ? 10.600 -7.208 -5.294 1.00 77.50 90 LEU A O 1
ATOM 699 N N . GLN A 1 91 ? 10.364 -9.314 -6.056 1.00 75.44 91 GLN A N 1
ATOM 700 C CA . GLN A 1 91 ? 10.988 -9.970 -4.913 1.00 75.44 91 GLN A CA 1
ATOM 701 C C . GLN A 1 91 ? 12.381 -10.469 -5.310 1.00 75.44 91 GLN A C 1
ATOM 703 O O . GLN A 1 91 ? 12.526 -11.004 -6.414 1.00 75.44 91 GLN A O 1
ATOM 708 N N . PRO A 1 92 ? 13.396 -10.313 -4.443 1.00 73.81 92 PRO A N 1
ATOM 709 C CA . PRO A 1 92 ? 14.722 -10.852 -4.700 1.00 73.81 92 PRO A CA 1
ATOM 710 C C . PRO A 1 92 ? 14.708 -12.389 -4.771 1.00 73.81 92 PRO A C 1
ATOM 712 O O . PRO A 1 92 ? 13.811 -13.038 -4.219 1.00 73.81 92 PRO A O 1
ATOM 715 N N . PRO A 1 93 ? 15.707 -13.001 -5.434 1.00 67.00 93 PRO A N 1
ATOM 716 C CA . PRO A 1 93 ? 15.878 -14.447 -5.441 1.00 67.00 93 PRO A CA 1
ATOM 717 C C . PRO A 1 93 ? 16.047 -14.949 -4.003 1.00 67.00 93 PRO A C 1
ATOM 719 O O . PRO A 1 93 ? 16.926 -14.484 -3.283 1.00 67.00 93 PRO A O 1
ATOM 722 N N . GLY A 1 94 ? 15.199 -15.896 -3.599 1.00 66.38 94 GLY A N 1
ATOM 723 C CA . GLY A 1 94 ? 15.108 -16.378 -2.215 1.00 66.38 94 GLY A CA 1
ATOM 724 C C . GLY A 1 94 ? 13.814 -15.988 -1.493 1.00 66.38 94 GLY A C 1
ATOM 725 O O . GLY A 1 94 ? 13.565 -16.522 -0.420 1.00 66.38 94 GLY A O 1
ATOM 726 N N . GLY A 1 95 ? 12.973 -15.137 -2.096 1.00 64.25 95 GLY A N 1
ATOM 727 C CA . GLY A 1 95 ? 11.683 -14.739 -1.526 1.00 64.25 95 GLY A CA 1
ATOM 728 C C . GLY A 1 95 ? 11.807 -13.745 -0.365 1.00 64.25 95 GLY A C 1
ATOM 729 O O . GLY A 1 95 ? 12.899 -13.314 0.004 1.00 64.25 95 GLY A O 1
ATOM 730 N N . LEU A 1 96 ? 10.662 -13.349 0.191 1.00 62.19 96 LEU A N 1
ATOM 731 C CA . LEU A 1 96 ? 10.584 -12.807 1.549 1.00 62.19 96 LEU A CA 1
ATOM 732 C C . LEU A 1 96 ? 10.519 -14.056 2.426 1.00 62.19 96 LEU A C 1
ATOM 734 O O . LEU A 1 96 ? 9.530 -14.764 2.307 1.00 62.19 96 LEU A O 1
ATOM 738 N N . GLY A 1 97 ? 11.586 -14.405 3.148 1.00 52.56 97 GLY A N 1
ATOM 739 C CA . GLY A 1 97 ? 11.668 -15.688 3.853 1.00 52.56 97 GLY A CA 1
ATOM 740 C C . GLY A 1 97 ? 10.384 -15.996 4.624 1.00 52.56 97 GLY A C 1
ATOM 741 O O . GLY A 1 97 ? 9.963 -15.193 5.452 1.00 52.56 97 GLY A O 1
ATOM 742 N N . ASP A 1 98 ? 9.752 -17.126 4.314 1.00 48.06 98 ASP A N 1
ATOM 743 C CA . ASP A 1 98 ? 8.766 -17.719 5.201 1.00 48.06 98 ASP A CA 1
ATOM 744 C C . ASP A 1 98 ? 9.564 -18.185 6.427 1.00 48.06 98 ASP A C 1
ATOM 746 O O . ASP A 1 98 ? 10.319 -19.157 6.346 1.00 48.06 98 ASP A O 1
ATOM 750 N N . ASP A 1 99 ? 9.481 -17.454 7.543 1.00 51.81 99 ASP A N 1
ATOM 751 C CA . ASP A 1 99 ? 9.841 -17.977 8.865 1.00 51.81 99 ASP A CA 1
ATOM 752 C C . ASP A 1 99 ? 8.824 -19.081 9.226 1.00 51.81 99 ASP A C 1
ATOM 754 O O . ASP A 1 99 ? 8.005 -18.944 10.135 1.00 51.81 99 ASP A O 1
ATOM 758 N N . ASP A 1 100 ? 8.832 -20.182 8.470 1.00 46.22 100 ASP A N 1
ATOM 759 C CA . ASP A 1 100 ? 8.360 -21.472 8.951 1.00 46.22 100 ASP A CA 1
ATOM 760 C C . ASP A 1 100 ? 9.388 -21.928 10.000 1.00 46.22 100 ASP A C 1
ATOM 762 O O . ASP A 1 100 ? 10.309 -22.700 9.719 1.00 46.22 100 ASP A O 1
ATOM 766 N N . ASP A 1 101 ? 9.249 -21.402 11.223 1.00 48.00 101 ASP A N 1
ATOM 767 C CA . ASP A 1 101 ? 9.725 -22.038 12.455 1.00 48.00 101 ASP A CA 1
ATOM 768 C C . ASP A 1 101 ? 8.979 -23.385 12.621 1.00 48.00 101 ASP A C 1
ATOM 770 O O . ASP A 1 101 ? 8.125 -23.562 13.492 1.00 48.00 101 ASP A O 1
ATOM 774 N N . ASP A 1 102 ? 9.281 -24.343 11.743 1.00 51.00 102 ASP A N 1
ATOM 775 C CA . ASP A 1 102 ? 9.165 -25.774 12.007 1.00 51.00 102 ASP A CA 1
ATOM 776 C C . ASP A 1 102 ? 10.451 -26.196 12.744 1.00 51.00 102 ASP A C 1
ATOM 778 O O . ASP A 1 102 ? 11.408 -26.689 12.144 1.00 51.00 102 ASP A O 1
ATOM 782 N N . ASP A 1 103 ? 10.485 -25.992 14.062 1.00 53.75 103 ASP A N 1
ATOM 783 C CA . ASP A 1 103 ? 11.358 -26.764 14.953 1.00 53.75 103 ASP A CA 1
ATOM 784 C C . ASP A 1 103 ? 10.481 -27.388 16.061 1.00 53.75 103 ASP A C 1
ATOM 786 O O . ASP A 1 103 ? 9.789 -26.688 16.805 1.00 53.75 103 ASP A O 1
ATOM 790 N N . ASP A 1 104 ? 10.481 -28.728 16.058 1.00 49.75 104 ASP A N 1
ATOM 791 C CA . ASP A 1 104 ? 9.685 -29.727 16.807 1.00 49.75 104 ASP A CA 1
ATOM 792 C C . ASP A 1 104 ? 9.404 -29.466 18.309 1.00 49.75 104 ASP A C 1
ATOM 794 O O . ASP A 1 104 ? 10.330 -29.100 19.076 1.00 49.75 104 ASP A O 1
#

InterPro domains:
  IPR019128 Sister chromatid cohesion protein Dcc1 [PF09724] (39-94)
  IPR019128 Sister chromatid cohesion protein Dcc1 [PTHR13395] (36-93)

Sequence (104 aa):
MPDEDVDDGTDWITRTHDLKDGEEANLVLGAGFEREEVELMELPPELLAVIEEGGEMAFKGAPDEEAVLCTRDKTYAVKRVETSNTLLLLQPPGGLGDDDDDDD

Foldseek 3Di:
DPDDPPPPVPCLVCVVVVHDVPDDDDDDDDPPDDPPPDDDDDADPVNVVCVVVVFDWDWDDDPPGFIWIDTPPDIGGDDDDDDPDDDDDDAGPPGPDDPPPPDD

pLDDT: mean 76.83, std 13.49, range [40.12, 92.19]

Organism: Micromonas pusilla (NCBI:txid38833)

Radius of gy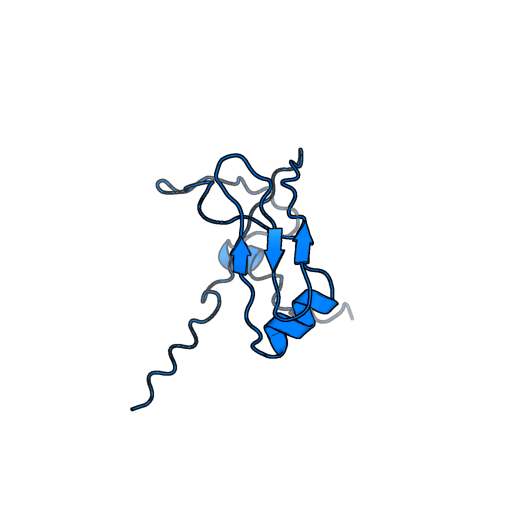ration: 19.81 Å; chains: 1; bounding box: 64×37×42 Å